Protein AF-A0A0F8X2S3-F1 (afdb_monomer)

Mean pre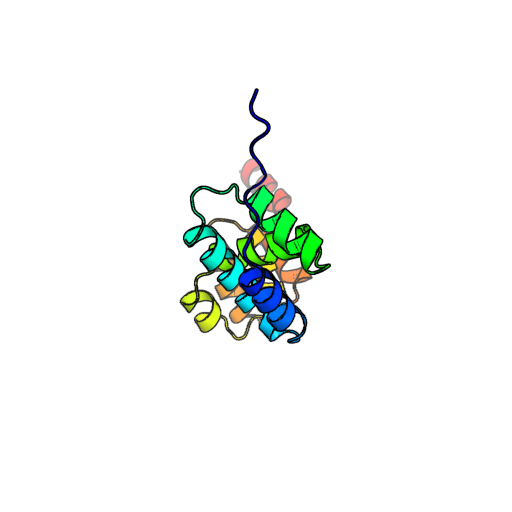dicted aligned error: 6.65 Å

Radius of gyration: 19.36 Å; Cα contacts (8 Å, |Δi|>4): 110; chains: 1; bounding box: 50×31×58 Å

Foldseek 3Di:
DPPPDPDADDVVLLVVLLVLVVDPQVSLQVLLVSLVVVCVVCVVDDSLVSLVNSCVRNVDDSVSSVLSVVLCVVAPPVNCVVLVVDGPLQLSLLCVLPPCSVVLSVVCSVDPVDDSVNSNQCSCQVNDPDGVVVVVVVVVVD

Organism: NCBI:txid412755

Secondary structure (DSSP, 8-state):
---PPP-PPPHHHHHHHHHHHHSTTTHHHHHHHHHHHHHHH-TTS-HHHHHHHHHHHH---HHHHHHHHHHHHHS-HHHHHHTTTS-HHHHHHHGGGGGGHHHHHHHHHHTSS--HHHHHHHHHTTT-SS-HHHHHHHHHT-

Structure (mmCIF, N/CA/C/O backbone):
data_AF-A0A0F8X2S3-F1
#
_entry.id   AF-A0A0F8X2S3-F1
#
loop_
_atom_site.group_PDB
_atom_site.id
_atom_site.type_symbol
_atom_site.label_atom_id
_atom_site.label_alt_id
_atom_site.label_comp_id
_atom_site.label_asym_id
_atom_site.label_entity_id
_atom_site.label_seq_id
_atom_site.pdbx_PDB_ins_code
_atom_site.Cartn_x
_atom_site.Cartn_y
_atom_site.Cartn_z
_atom_site.occupancy
_atom_site.B_iso_or_equiv
_atom_site.auth_seq_id
_atom_site.auth_comp_id
_atom_site.auth_asym_id
_atom_site.auth_atom_id
_atom_site.pdbx_PDB_model_num
ATOM 1 N N . MET A 1 1 ? 0.983 19.163 34.718 1.00 38.91 1 MET A N 1
ATOM 2 C CA . MET A 1 1 ? 0.956 18.512 33.396 1.00 38.91 1 MET A CA 1
ATOM 3 C C . MET A 1 1 ? -0.228 17.571 33.432 1.00 38.91 1 MET A C 1
ATOM 5 O O . MET A 1 1 ? -0.163 16.595 34.162 1.00 38.91 1 MET A O 1
ATOM 9 N N . ASN A 1 2 ? -1.345 17.938 32.803 1.00 41.00 2 ASN A N 1
ATOM 10 C CA . ASN A 1 2 ? -2.469 17.014 32.680 1.00 41.00 2 ASN A CA 1
ATOM 11 C C . ASN A 1 2 ? -2.030 15.947 31.680 1.00 41.00 2 ASN A C 1
ATOM 13 O O . ASN A 1 2 ? -1.910 16.245 30.493 1.00 41.00 2 ASN A O 1
ATOM 17 N N . GLU A 1 3 ? -1.725 14.749 32.170 1.00 49.19 3 GLU A N 1
ATOM 18 C CA . GLU A 1 3 ? -1.683 13.545 31.346 1.00 49.19 3 GLU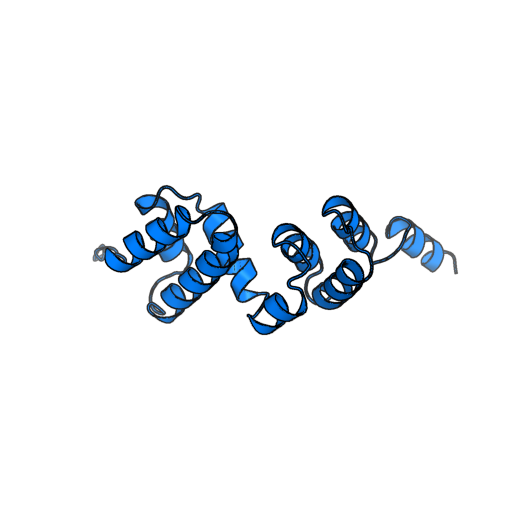 A CA 1
ATOM 19 C C . GLU A 1 3 ? -3.104 13.353 30.810 1.00 49.19 3 GLU A C 1
ATOM 21 O O . GLU A 1 3 ? -3.987 12.828 31.486 1.00 49.19 3 GLU A O 1
ATOM 26 N N . GLY A 1 4 ? -3.366 13.942 29.641 1.00 56.50 4 GLY A N 1
ATOM 27 C CA . GLY A 1 4 ? -4.652 13.841 28.973 1.00 56.50 4 GLY A CA 1
ATOM 28 C C . GLY A 1 4 ? -4.926 12.375 28.684 1.00 56.50 4 GLY A C 1
ATOM 29 O O . GLY A 1 4 ? -4.079 11.693 28.109 1.00 56.50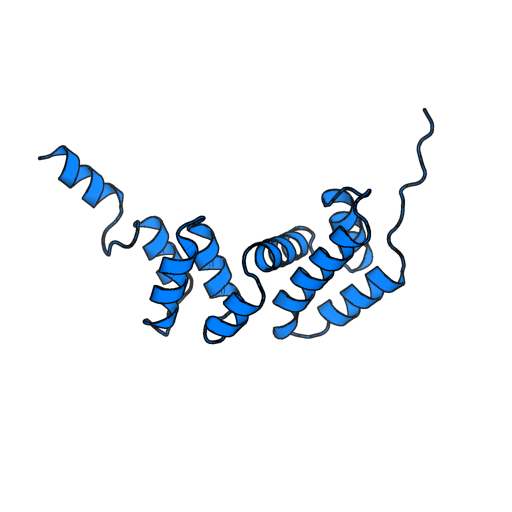 4 GLY A O 1
ATOM 30 N N . VAL A 1 5 ? -6.091 11.891 29.114 1.00 60.16 5 VAL A N 1
ATOM 31 C CA . VAL A 1 5 ? -6.561 10.546 28.779 1.00 60.16 5 VAL A CA 1
ATOM 32 C C . VAL A 1 5 ? -6.428 10.377 27.261 1.00 60.16 5 VAL A C 1
ATOM 34 O O . VAL A 1 5 ? -6.957 11.221 26.531 1.00 60.16 5 VAL A O 1
ATOM 37 N N . PRO A 1 6 ? -5.699 9.356 26.771 1.00 66.88 6 PRO A N 1
ATOM 38 C CA . PRO A 1 6 ? -5.536 9.160 25.341 1.00 66.88 6 PRO A CA 1
ATOM 39 C C . PRO A 1 6 ? -6.914 9.004 24.703 1.00 66.88 6 PRO A C 1
ATOM 41 O O . PRO A 1 6 ? -7.724 8.198 25.160 1.00 66.88 6 PRO A O 1
ATOM 44 N N . VAL A 1 7 ? -7.188 9.804 23.670 1.00 80.12 7 VAL A N 1
ATOM 4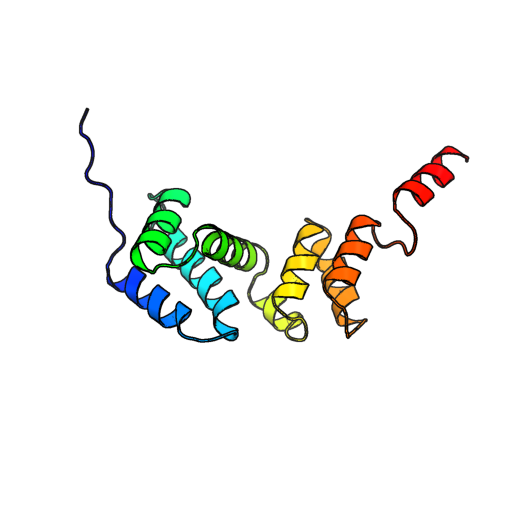5 C CA . VAL A 1 7 ? -8.438 9.709 22.916 1.00 80.12 7 VAL A CA 1
ATOM 46 C C . VAL A 1 7 ? -8.439 8.364 22.199 1.00 80.12 7 VAL A C 1
ATOM 48 O O . VAL A 1 7 ? -7.604 8.110 21.327 1.00 80.12 7 VAL A O 1
ATOM 51 N N . LEU A 1 8 ? -9.342 7.483 22.624 1.00 88.94 8 LEU A N 1
ATOM 52 C CA . LEU A 1 8 ? -9.473 6.143 22.072 1.00 88.94 8 LEU A CA 1
ATOM 53 C C . LEU A 1 8 ? -10.370 6.158 20.836 1.00 88.94 8 LEU A C 1
ATOM 55 O O . LEU A 1 8 ? -11.410 6.817 20.827 1.00 88.94 8 LEU A O 1
ATOM 59 N N . LEU A 1 9 ? -9.988 5.384 19.821 1.00 92.25 9 LEU A N 1
ATOM 60 C CA . LEU A 1 9 ? -10.860 5.087 18.691 1.00 92.25 9 LEU A CA 1
ATOM 61 C C . LEU A 1 9 ? -12.108 4.331 19.177 1.00 92.25 9 LEU A C 1
ATOM 63 O O . LEU A 1 9 ? -11.977 3.434 20.024 1.00 92.25 9 LEU A O 1
ATOM 67 N N . PRO A 1 10 ? -13.298 4.642 18.631 1.00 94.62 10 PRO A N 1
ATOM 68 C CA . PRO A 1 10 ? -14.520 3.916 18.950 1.00 94.62 10 PRO A CA 1
ATOM 69 C C . PRO A 1 10 ? -14.393 2.419 18.659 1.00 94.62 10 PRO A C 1
ATOM 71 O O . PRO A 1 10 ? -13.752 2.014 17.688 1.00 94.62 10 PRO A O 1
ATOM 74 N N . ASP A 1 11 ? -15.050 1.585 19.462 1.00 95.38 11 ASP A N 1
ATOM 75 C CA . ASP A 1 11 ? -15.038 0.127 19.281 1.00 95.38 11 ASP A CA 1
ATOM 76 C C . ASP A 1 11 ? -15.579 -0.282 17.905 1.00 95.38 11 ASP A C 1
ATOM 78 O O . ASP A 1 11 ? -15.074 -1.221 17.299 1.00 95.38 11 ASP A O 1
ATOM 82 N N . GLN A 1 12 ? -16.537 0.476 17.364 1.00 95.81 12 GLN A N 1
ATOM 83 C CA . GLN A 1 12 ? -17.092 0.257 16.027 1.00 95.81 12 GLN A CA 1
ATOM 84 C C . GLN A 1 12 ? -16.024 0.359 14.931 1.00 95.81 12 GLN A C 1
ATOM 86 O O . GLN A 1 12 ? -16.044 -0.430 13.992 1.00 95.81 12 GLN A O 1
ATOM 91 N N . VAL A 1 13 ? -15.067 1.285 15.070 1.00 96.12 13 VAL A N 1
ATOM 92 C CA . VAL A 1 13 ? -13.942 1.432 14.131 1.00 96.12 13 VAL A CA 1
ATOM 93 C C . VAL A 1 13 ? -13.035 0.203 14.198 1.00 96.12 13 VAL A C 1
ATOM 95 O O . VAL A 1 13 ? -12.570 -0.294 13.174 1.00 96.12 13 VAL A O 1
ATOM 98 N N . ILE A 1 14 ? -12.802 -0.318 15.404 1.00 96.31 14 ILE A N 1
ATOM 99 C CA . ILE A 1 14 ? -11.972 -1.508 15.601 1.00 96.31 14 ILE A CA 1
ATOM 100 C C . ILE A 1 14 ? -12.638 -2.743 15.004 1.00 96.31 14 ILE A C 1
ATOM 102 O O . ILE A 1 14 ? -11.975 -3.490 14.286 1.00 96.31 14 ILE A O 1
ATOM 106 N N . GLU A 1 15 ? -13.929 -2.953 15.265 1.00 95.31 15 GLU A N 1
ATOM 107 C CA . GLU A 1 15 ? -14.627 -4.124 14.732 1.00 95.31 15 GLU A CA 1
ATOM 108 C C . GLU A 1 15 ? -14.824 -4.060 13.222 1.00 95.31 15 GLU A C 1
ATOM 110 O O . GLU A 1 15 ? -14.680 -5.086 12.561 1.00 95.31 15 GLU A O 1
ATOM 115 N N . ALA A 1 16 ? -15.054 -2.873 12.654 1.00 94.19 16 ALA A N 1
ATOM 116 C CA . ALA A 1 16 ? -15.079 -2.703 11.204 1.00 94.19 16 ALA A CA 1
ATOM 117 C C . ALA A 1 16 ? -13.741 -3.120 10.570 1.00 94.19 16 ALA A C 1
ATOM 119 O O . ALA A 1 16 ? -13.723 -3.868 9.593 1.00 94.19 16 ALA A O 1
ATOM 120 N N . LEU A 1 17 ? -12.608 -2.717 11.161 1.00 94.44 17 LEU A N 1
ATOM 121 C CA . LEU A 1 17 ? -11.300 -3.151 10.673 1.00 94.44 17 LEU A CA 1
ATOM 122 C C . LEU A 1 17 ? -11.075 -4.659 10.850 1.00 94.44 17 LEU A C 1
ATOM 124 O O . LEU A 1 17 ? -10.501 -5.279 9.958 1.00 94.44 17 LEU A O 1
ATOM 128 N N . ARG A 1 18 ? -11.508 -5.261 11.969 1.00 92.69 18 ARG A N 1
ATOM 129 C CA . ARG A 1 18 ? -11.400 -6.720 12.169 1.00 92.69 18 ARG A CA 1
ATOM 130 C C . ARG A 1 18 ? -12.189 -7.502 11.127 1.00 92.69 18 ARG A C 1
ATOM 132 O O . ARG A 1 18 ? -11.653 -8.441 10.560 1.00 92.69 18 ARG A O 1
ATOM 139 N N . GLN A 1 19 ? -13.417 -7.084 10.834 1.00 91.00 19 GLN A N 1
ATOM 140 C CA . GLN A 1 19 ? -14.235 -7.730 9.806 1.00 91.00 19 GLN A CA 1
ATOM 141 C C . GLN A 1 19 ? -13.562 -7.674 8.439 1.00 91.00 19 GLN A C 1
ATOM 143 O O . GLN A 1 19 ? -13.511 -8.677 7.737 1.00 91.00 19 GLN A O 1
ATOM 148 N N . LEU A 1 20 ? -12.984 -6.522 8.093 1.00 90.94 20 LEU A N 1
ATOM 149 C CA . LEU A 1 20 ? -12.210 -6.406 6.868 1.00 90.94 20 LEU A CA 1
ATOM 150 C C . LEU A 1 20 ? -11.000 -7.365 6.895 1.00 90.94 20 LEU A C 1
ATOM 152 O O . LEU A 1 20 ? -10.778 -8.068 5.916 1.00 90.94 20 LEU A O 1
ATOM 156 N N . LEU A 1 21 ? -10.239 -7.424 8.000 1.00 88.31 21 LEU A N 1
ATOM 157 C CA . LEU A 1 21 ? -9.047 -8.284 8.150 1.00 88.31 21 LEU A CA 1
ATOM 158 C C . LEU A 1 21 ? -9.320 -9.769 7.902 1.00 88.31 21 LEU A C 1
ATOM 160 O O . LEU A 1 21 ? -8.426 -10.470 7.423 1.00 88.31 21 LEU A O 1
ATOM 164 N N . ASP A 1 22 ? -10.526 -10.226 8.221 1.00 85.62 22 ASP A N 1
ATOM 165 C CA . ASP A 1 22 ? -10.935 -11.617 8.047 1.00 85.62 22 ASP A CA 1
ATOM 166 C C . ASP A 1 22 ? -11.308 -11.949 6.579 1.00 85.62 22 ASP A C 1
ATOM 168 O O . ASP A 1 22 ? -11.294 -13.119 6.186 1.00 85.62 22 ASP A O 1
ATOM 172 N N . ASP A 1 23 ? -11.548 -10.939 5.730 1.00 74.12 23 ASP A N 1
ATOM 173 C CA . ASP A 1 23 ? -12.031 -11.062 4.344 1.00 74.12 23 ASP A CA 1
ATOM 174 C C . ASP A 1 23 ? -10.901 -11.144 3.279 1.00 74.12 23 ASP A C 1
ATOM 176 O O . ASP A 1 23 ? -10.800 -10.344 2.349 1.00 74.12 23 ASP A O 1
ATOM 180 N N . GLY A 1 24 ? -10.043 -12.168 3.345 1.00 66.38 24 GLY A N 1
ATOM 181 C CA . GLY A 1 24 ? -9.226 -12.631 2.200 1.00 66.38 24 GLY A CA 1
ATOM 182 C C . GLY A 1 24 ? -8.362 -11.582 1.454 1.00 66.38 24 GLY A C 1
ATOM 183 O O . GLY A 1 24 ? -7.742 -10.714 2.056 1.00 66.38 24 GLY A O 1
ATOM 184 N N . GLU A 1 25 ? -8.218 -11.705 0.122 1.00 57.72 25 GLU A N 1
ATOM 185 C CA . GLU A 1 25 ? -7.254 -10.917 -0.685 1.00 57.72 25 GLU A CA 1
ATOM 186 C C . GLU A 1 25 ? -7.807 -9.570 -1.207 1.00 57.72 25 GLU A C 1
ATOM 188 O O . GLU A 1 25 ? -7.056 -8.594 -1.302 1.00 57.72 25 GLU A O 1
ATOM 193 N N . ALA A 1 26 ? -9.123 -9.470 -1.460 1.00 62.31 26 ALA A N 1
ATOM 194 C CA . ALA A 1 26 ? -9.814 -8.215 -1.814 1.00 62.31 26 ALA A CA 1
ATOM 195 C C . ALA A 1 26 ? -9.752 -7.161 -0.685 1.00 62.31 26 ALA A C 1
ATOM 197 O O . ALA A 1 26 ? -9.904 -5.960 -0.919 1.00 62.31 26 ALA A O 1
ATOM 198 N N . TYR A 1 27 ? -9.441 -7.613 0.530 1.00 80.88 27 TYR A N 1
ATOM 199 C CA . TYR A 1 27 ? -9.252 -6.811 1.727 1.00 80.88 27 TYR A CA 1
ATOM 200 C C . TYR A 1 27 ? -8.226 -5.686 1.571 1.00 80.88 27 TYR A C 1
ATOM 202 O O . TYR A 1 27 ? -8.448 -4.601 2.088 1.00 80.88 27 TYR A O 1
ATOM 210 N N . GLN A 1 28 ? -7.122 -5.887 0.845 1.00 91.25 28 GLN A N 1
ATOM 211 C CA . GLN A 1 28 ? -5.943 -5.009 0.951 1.00 91.25 28 GLN A CA 1
ATOM 212 C C . GLN A 1 28 ? -6.222 -3.541 0.585 1.00 91.25 28 GLN A C 1
ATOM 214 O O . GLN A 1 28 ? -5.689 -2.627 1.225 1.00 91.25 28 GLN A O 1
ATOM 219 N N . TRP A 1 29 ? -7.054 -3.312 -0.435 1.00 92.31 29 TRP A N 1
ATOM 220 C CA . TRP A 1 29 ? -7.489 -1.971 -0.829 1.00 92.31 29 TRP A CA 1
ATOM 221 C C . TRP A 1 29 ? -8.557 -1.419 0.109 1.00 92.31 29 TRP A C 1
ATOM 223 O O . TRP A 1 29 ? -8.467 -0.256 0.503 1.00 92.31 29 TRP A O 1
ATOM 233 N N . ALA A 1 30 ? -9.525 -2.250 0.503 1.00 92.44 30 ALA A N 1
ATOM 234 C CA . ALA A 1 30 ? -10.576 -1.868 1.439 1.00 92.44 30 ALA A CA 1
ATOM 235 C C . ALA A 1 30 ? -9.996 -1.448 2.799 1.00 92.44 30 ALA A C 1
ATOM 237 O O . ALA A 1 30 ? -10.389 -0.413 3.326 1.00 92.44 30 ALA A O 1
ATOM 238 N N . THR A 1 31 ? -8.980 -2.158 3.309 1.00 94.25 31 THR A N 1
ATOM 239 C CA . THR A 1 31 ? -8.225 -1.760 4.505 1.00 94.25 31 THR A CA 1
ATOM 240 C C . THR A 1 31 ? -7.655 -0.362 4.359 1.00 94.25 31 THR A C 1
ATOM 242 O O . THR A 1 31 ? -7.771 0.462 5.259 1.00 94.25 31 THR A O 1
ATOM 245 N N . GLY A 1 32 ? -6.962 -0.118 3.244 1.00 94.56 32 GLY A N 1
ATOM 246 C CA . GLY A 1 32 ? -6.238 1.124 3.039 1.00 94.56 32 GLY A CA 1
ATOM 247 C C . GLY A 1 32 ? -7.194 2.305 2.975 1.00 94.56 32 GLY A C 1
ATOM 248 O O . GLY A 1 32 ? -6.943 3.310 3.633 1.00 94.56 32 GLY A O 1
ATOM 249 N N . ARG A 1 33 ? -8.306 2.140 2.247 1.00 94.75 33 ARG A N 1
ATOM 250 C CA . ARG A 1 33 ? -9.377 3.138 2.134 1.00 94.75 33 ARG A CA 1
ATOM 251 C C . ARG A 1 33 ? -10.060 3.383 3.475 1.00 94.75 33 ARG A C 1
ATOM 253 O O . ARG A 1 33 ? -10.133 4.527 3.892 1.00 94.75 33 ARG A O 1
ATOM 260 N N . PHE A 1 34 ? -10.411 2.325 4.205 1.00 95.88 34 PHE A N 1
ATOM 261 C CA . PHE A 1 34 ? -10.971 2.448 5.550 1.00 95.88 34 PHE A CA 1
ATOM 262 C C . PHE A 1 34 ? -10.048 3.235 6.492 1.00 95.88 34 PHE A C 1
ATOM 264 O O . PHE A 1 34 ? -10.502 4.096 7.237 1.00 95.88 34 PHE A O 1
ATOM 271 N N . ILE A 1 35 ? -8.734 2.986 6.449 1.00 95.75 35 ILE A N 1
ATOM 272 C CA . ILE A 1 35 ? -7.783 3.757 7.262 1.00 95.75 35 ILE A CA 1
ATOM 273 C C . ILE A 1 35 ? -7.747 5.228 6.824 1.00 95.75 35 ILE A C 1
ATOM 275 O O . ILE A 1 35 ? -7.632 6.092 7.689 1.00 95.75 35 ILE A O 1
ATOM 279 N N . CYS A 1 36 ? -7.833 5.528 5.522 1.00 95.69 36 CYS A N 1
ATOM 280 C CA . CYS A 1 36 ? -7.972 6.909 5.050 1.00 95.69 36 CYS A CA 1
ATOM 281 C C . CYS A 1 36 ? -9.236 7.567 5.622 1.00 95.69 36 CYS A C 1
ATOM 283 O O . CYS A 1 36 ? -9.123 8.637 6.210 1.00 95.69 36 CYS A O 1
ATOM 285 N N . ASP A 1 37 ? -10.385 6.892 5.555 1.00 96.38 37 ASP A N 1
ATOM 286 C CA . ASP A 1 37 ? -11.660 7.412 6.067 1.00 96.38 37 ASP A CA 1
ATOM 287 C C . ASP A 1 37 ? -11.588 7.706 7.576 1.00 96.38 37 ASP A C 1
ATOM 289 O O . ASP A 1 37 ? -12.005 8.770 8.030 1.00 96.38 37 ASP A O 1
ATOM 293 N N . VAL A 1 38 ? -10.975 6.811 8.361 1.00 95.81 38 VAL A N 1
ATOM 294 C CA . VAL A 1 38 ? -10.749 7.029 9.802 1.00 95.81 38 VAL A CA 1
ATOM 295 C C . VAL A 1 38 ? -9.812 8.217 10.047 1.00 95.81 38 VAL A C 1
ATOM 297 O O . VAL A 1 38 ? -10.012 8.982 10.985 1.00 95.81 38 VAL A O 1
ATOM 300 N N . LEU A 1 39 ? -8.770 8.404 9.239 1.00 94.25 39 LEU A N 1
ATOM 301 C CA . LEU A 1 39 ? -7.880 9.560 9.401 1.00 94.25 39 LEU A CA 1
ATOM 302 C C . LEU A 1 39 ? -8.597 10.879 9.093 1.00 94.25 39 LEU A C 1
ATOM 304 O O . LEU A 1 39 ? -8.352 11.871 9.781 1.00 94.25 39 LEU A O 1
ATOM 308 N N . ASP A 1 40 ? -9.493 10.873 8.110 1.00 94.69 40 ASP A N 1
ATOM 309 C CA . ASP A 1 40 ? -10.286 12.040 7.725 1.00 94.69 40 ASP A CA 1
ATOM 310 C C . ASP A 1 40 ? -11.394 12.352 8.749 1.00 94.69 40 ASP A C 1
ATOM 312 O O . ASP A 1 40 ? -11.667 13.523 9.020 1.00 94.69 40 ASP A O 1
ATOM 316 N N . GLU A 1 41 ? -11.996 11.332 9.373 1.00 94.94 41 GLU A N 1
ATOM 317 C CA . GLU A 1 41 ? -13.001 11.487 10.438 1.00 94.94 41 GLU A CA 1
ATOM 318 C C . GLU A 1 41 ? -12.384 11.976 11.763 1.00 94.94 41 GLU A C 1
ATOM 320 O O . GLU A 1 41 ? -13.026 12.696 12.534 1.00 94.94 41 GLU A O 1
ATOM 325 N N . PHE A 1 42 ? -11.112 11.649 12.013 1.00 92.94 42 PHE A N 1
ATOM 326 C CA . PHE A 1 42 ? -10.388 12.010 13.233 1.00 92.94 42 PHE A CA 1
ATOM 327 C C . PHE A 1 42 ? -9.168 12.916 12.952 1.00 92.94 42 PHE A C 1
ATOM 329 O O . PHE A 1 42 ? -8.053 12.590 13.371 1.00 92.94 42 PHE A O 1
ATOM 336 N N . PRO A 1 43 ? -9.345 14.111 12.346 1.00 90.19 43 PRO A N 1
ATOM 337 C CA . PRO A 1 43 ? -8.236 14.949 11.869 1.00 90.19 43 PRO A CA 1
ATOM 338 C C . PRO A 1 43 ? -7.371 15.540 12.995 1.00 90.19 43 PRO A C 1
ATOM 340 O O . PRO A 1 43 ? -6.283 16.056 12.750 1.00 90.19 43 PRO A O 1
ATOM 343 N N . ASN A 1 44 ? -7.858 15.485 14.238 1.00 89.38 44 ASN A N 1
ATOM 344 C CA . ASN A 1 44 ? -7.154 15.973 15.425 1.00 89.38 44 ASN A CA 1
ATOM 345 C C . ASN A 1 44 ? -6.260 14.908 16.082 1.00 89.38 44 ASN A C 1
ATOM 347 O O . ASN A 1 44 ? -5.562 15.221 17.048 1.00 89.38 44 ASN A O 1
ATOM 351 N N . LEU A 1 45 ? -6.304 13.657 15.615 1.00 88.38 45 LEU A N 1
ATOM 352 C CA . LEU A 1 45 ? -5.458 12.577 16.118 1.00 88.38 45 LEU A CA 1
ATOM 353 C C . LEU A 1 45 ? -4.261 12.366 15.194 1.00 88.38 45 LEU A C 1
ATOM 355 O O . LEU A 1 45 ? -4.371 12.465 13.973 1.00 88.38 45 LEU A O 1
ATOM 359 N N . ASP A 1 46 ? -3.107 12.033 15.775 1.00 90.25 46 ASP A N 1
ATOM 360 C CA . ASP A 1 46 ? -1.946 11.682 14.966 1.00 90.25 46 ASP A CA 1
ATOM 361 C C . ASP A 1 46 ? -2.176 10.343 14.252 1.00 90.25 46 ASP A C 1
ATOM 363 O O . ASP A 1 46 ? -2.640 9.356 14.833 1.00 90.25 46 ASP A O 1
ATOM 367 N N . ARG A 1 47 ? -1.761 10.279 12.986 1.00 92.06 47 ARG A N 1
ATOM 368 C CA . ARG A 1 47 ? -1.807 9.062 12.173 1.00 92.06 47 ARG A CA 1
ATOM 369 C C . ARG A 1 47 ? -1.080 7.909 12.859 1.00 92.06 47 ARG A C 1
ATOM 371 O O . ARG A 1 47 ? -1.528 6.767 12.775 1.00 92.06 47 ARG A O 1
ATOM 378 N N . SER A 1 48 ? 0.067 8.184 13.486 1.00 92.31 48 SER A N 1
ATOM 379 C CA . SER A 1 48 ? 0.836 7.149 14.186 1.00 92.31 48 SER A CA 1
ATOM 380 C C . SER A 1 48 ? 0.028 6.537 15.329 1.00 92.31 48 SER A C 1
ATOM 382 O O . SER A 1 48 ? 0.022 5.314 15.486 1.00 92.31 48 SER A O 1
ATOM 384 N N . ASP A 1 49 ? -0.698 7.371 16.075 1.00 93.75 49 ASP A N 1
ATOM 385 C CA . ASP A 1 49 ? -1.534 6.940 17.191 1.00 93.75 49 ASP A CA 1
ATOM 386 C C . ASP A 1 49 ? -2.766 6.171 16.715 1.00 93.75 49 ASP A C 1
ATOM 388 O O . ASP A 1 49 ? -3.047 5.104 17.260 1.00 93.75 49 ASP A O 1
ATOM 392 N N . ILE A 1 50 ? -3.444 6.632 15.659 1.00 94.12 50 ILE A N 1
ATOM 393 C CA . ILE A 1 50 ? -4.560 5.896 15.041 1.00 94.12 50 ILE A CA 1
ATOM 394 C C . ILE A 1 50 ? -4.096 4.504 14.611 1.00 94.12 50 ILE A C 1
ATOM 396 O O . ILE A 1 50 ? -4.659 3.500 15.041 1.00 94.12 50 ILE A O 1
ATOM 400 N N . VAL A 1 51 ? -3.020 4.414 13.824 1.00 95.69 51 VAL A N 1
ATOM 401 C CA . VAL A 1 51 ? -2.518 3.118 13.341 1.00 95.69 51 VAL A CA 1
ATOM 402 C C . VAL A 1 51 ? -2.070 2.220 14.493 1.00 95.69 51 VAL A C 1
ATOM 404 O O . VAL A 1 51 ? -2.277 1.007 14.443 1.00 95.69 51 VAL A O 1
ATOM 407 N N . LYS A 1 52 ? -1.463 2.794 15.536 1.00 95.12 52 LYS A N 1
ATOM 408 C CA . LYS A 1 52 ? -1.097 2.058 16.746 1.00 95.12 52 LYS A CA 1
ATOM 409 C C . LYS A 1 52 ? -2.331 1.468 17.426 1.00 95.12 52 LYS A C 1
ATOM 411 O O . LYS A 1 52 ? -2.330 0.275 17.706 1.00 95.12 52 LYS A O 1
ATOM 416 N N . GLN A 1 53 ? -3.372 2.268 17.652 1.00 95.56 53 GLN A N 1
ATOM 417 C CA . GLN A 1 53 ? -4.609 1.807 18.283 1.00 95.56 53 GLN A CA 1
ATOM 418 C C . GLN A 1 53 ? -5.312 0.727 17.455 1.00 95.56 53 GLN A C 1
ATOM 420 O O . GLN A 1 53 ? -5.749 -0.277 18.015 1.00 95.56 53 GLN A O 1
ATOM 425 N N . LEU A 1 54 ? -5.374 0.898 16.132 1.00 95.69 54 LEU A N 1
ATOM 426 C CA . LEU A 1 54 ? -5.916 -0.105 15.216 1.00 95.69 54 LEU A CA 1
ATOM 427 C C . LEU A 1 54 ? -5.142 -1.426 15.321 1.00 95.69 54 LEU A C 1
ATOM 429 O O . LEU A 1 54 ? -5.742 -2.473 15.546 1.00 95.69 54 LEU A O 1
ATOM 433 N N . ALA A 1 55 ? -3.813 -1.390 15.214 1.00 95.31 55 ALA A N 1
ATOM 434 C CA . ALA A 1 55 ? -2.970 -2.584 15.284 1.00 95.31 55 ALA A CA 1
ATOM 435 C C . ALA A 1 55 ? -3.078 -3.304 16.635 1.00 95.31 55 ALA A C 1
ATOM 437 O O . ALA A 1 55 ? -3.354 -4.501 16.680 1.00 95.31 55 ALA A O 1
ATOM 438 N N . ASP A 1 56 ? -2.924 -2.563 17.736 1.00 95.38 56 ASP A N 1
ATOM 439 C CA . ASP A 1 56 ? -2.902 -3.126 19.089 1.00 95.38 56 ASP A CA 1
ATOM 440 C C . ASP A 1 56 ? -4.242 -3.798 19.443 1.00 95.38 56 ASP A C 1
ATOM 442 O O . ASP A 1 56 ? -4.272 -4.754 20.217 1.00 95.38 56 ASP A O 1
ATOM 446 N N . ARG A 1 57 ? -5.353 -3.325 18.861 1.00 95.19 57 ARG A N 1
ATOM 447 C CA . ARG A 1 57 ? -6.701 -3.832 19.151 1.00 95.19 57 ARG A CA 1
ATOM 448 C C . ARG A 1 57 ? -7.212 -4.847 18.132 1.00 95.19 57 ARG A C 1
ATOM 450 O O . ARG A 1 57 ? -8.090 -5.630 18.478 1.00 95.19 57 ARG A O 1
ATOM 457 N N . THR A 1 58 ? -6.691 -4.880 16.910 1.00 93.38 58 THR A N 1
ATOM 458 C CA . THR A 1 58 ? -7.076 -5.884 15.898 1.00 93.38 58 THR A CA 1
ATOM 459 C C . THR A 1 58 ? -6.127 -7.077 15.827 1.00 93.38 58 THR A C 1
ATOM 461 O O . THR A 1 58 ? -6.513 -8.118 15.312 1.00 93.38 58 THR A O 1
ATOM 464 N N . GLY A 1 59 ? -4.906 -6.947 16.354 1.00 90.69 59 GLY A N 1
ATOM 465 C CA . GLY A 1 59 ? -3.856 -7.959 16.221 1.00 90.69 59 GLY A CA 1
ATOM 466 C C . GLY A 1 59 ? -3.097 -7.889 14.891 1.00 90.69 59 GLY A C 1
ATOM 467 O O . GLY A 1 59 ? -2.214 -8.709 14.655 1.00 90.69 59 GLY A O 1
ATOM 468 N N . ALA A 1 60 ? -3.406 -6.916 14.028 1.00 92.12 60 ALA A N 1
ATOM 469 C CA . ALA A 1 60 ? -2.698 -6.706 12.773 1.00 92.12 60 ALA A CA 1
ATOM 470 C C . ALA A 1 60 ? -1.347 -6.003 12.973 1.00 92.12 60 ALA A C 1
ATOM 472 O O . ALA A 1 60 ? -1.182 -5.137 13.834 1.00 92.12 60 ALA A O 1
ATOM 473 N N . ASP A 1 61 ? -0.388 -6.295 12.095 1.00 94.31 61 ASP A N 1
ATOM 474 C CA . ASP A 1 61 ? 0.906 -5.619 12.113 1.00 94.31 61 ASP A CA 1
ATOM 475 C C . ASP A 1 61 ? 0.788 -4.136 11.731 1.00 94.31 61 ASP A C 1
ATOM 477 O O . ASP A 1 61 ? 0.283 -3.768 10.664 1.00 94.31 61 ASP A O 1
ATOM 481 N N . ARG A 1 62 ? 1.385 -3.259 12.550 1.00 95.81 62 ARG A N 1
ATOM 482 C CA . ARG A 1 62 ? 1.461 -1.811 12.269 1.00 95.81 62 ARG A CA 1
ATOM 483 C C . ARG A 1 62 ? 2.113 -1.501 10.921 1.00 95.81 62 ARG A C 1
ATOM 485 O O . ARG A 1 62 ? 1.825 -0.466 10.324 1.00 95.81 62 ARG A O 1
ATOM 492 N N . SER A 1 63 ? 3.083 -2.303 10.480 1.00 94.94 63 SER A N 1
ATOM 493 C CA . SER A 1 63 ? 3.724 -2.151 9.163 1.00 94.94 63 SER A CA 1
ATOM 494 C C . SER A 1 63 ? 2.745 -2.448 8.032 1.00 94.94 63 SER A C 1
ATOM 496 O O . SER A 1 63 ? 2.692 -1.676 7.079 1.00 94.94 63 SER A O 1
ATOM 498 N N . THR A 1 64 ? 1.938 -3.498 8.173 1.00 92.94 64 THR A N 1
ATOM 499 C CA . THR A 1 64 ? 0.902 -3.877 7.210 1.00 92.94 64 THR A CA 1
ATOM 500 C C . THR A 1 64 ? -0.151 -2.785 7.083 1.00 92.94 64 THR A C 1
ATOM 502 O O . THR A 1 64 ? -0.396 -2.321 5.975 1.00 92.94 64 THR A O 1
ATOM 505 N N . LEU A 1 65 ? -0.709 -2.292 8.195 1.00 95.38 65 LEU A N 1
ATOM 506 C CA . LEU A 1 65 ? -1.710 -1.216 8.151 1.00 95.38 65 LEU A CA 1
ATOM 507 C C . LEU A 1 65 ? -1.152 0.068 7.511 1.00 95.38 65 LEU A C 1
ATOM 509 O O . LEU A 1 65 ? -1.815 0.687 6.680 1.00 95.38 65 LEU A O 1
ATOM 513 N N . ARG A 1 66 ? 0.101 0.435 7.827 1.00 95.81 66 ARG A N 1
ATOM 514 C CA . ARG A 1 66 ? 0.786 1.565 7.170 1.00 95.81 66 ARG A CA 1
ATOM 515 C C . ARG A 1 66 ? 0.949 1.350 5.673 1.00 95.81 66 ARG A C 1
ATOM 517 O O . ARG A 1 66 ? 0.750 2.294 4.917 1.00 95.81 66 ARG A O 1
ATOM 524 N N . ASP A 1 67 ? 1.339 0.150 5.254 1.00 94.88 67 ASP A N 1
ATOM 525 C CA . ASP A 1 67 ? 1.491 -0.198 3.842 1.00 94.88 67 ASP A CA 1
ATOM 526 C C . ASP A 1 67 ? 0.158 -0.049 3.099 1.00 94.88 67 ASP A C 1
ATOM 528 O O . ASP A 1 67 ? 0.107 0.653 2.090 1.00 94.88 67 ASP A O 1
ATOM 532 N N . ARG A 1 68 ? -0.934 -0.594 3.659 1.00 94.50 68 ARG A N 1
ATOM 533 C CA . ARG A 1 68 ? -2.275 -0.511 3.058 1.00 94.50 68 ARG A CA 1
ATOM 534 C C . ARG A 1 68 ? -2.759 0.925 2.925 1.00 94.50 68 ARG A C 1
ATOM 536 O O . ARG A 1 68 ? -3.142 1.328 1.830 1.00 94.50 68 ARG A O 1
ATOM 543 N N . HIS A 1 69 ? -2.655 1.710 3.995 1.00 95.56 69 HIS A N 1
ATOM 544 C CA . HIS A 1 69 ? -2.959 3.141 3.965 1.00 95.56 69 HIS A CA 1
ATOM 545 C C . HIS A 1 69 ? -2.114 3.885 2.918 1.00 95.56 69 HIS A C 1
ATOM 547 O O . HIS A 1 69 ? -2.645 4.623 2.095 1.00 95.56 69 HIS A O 1
ATOM 553 N N . ASN A 1 70 ? -0.793 3.677 2.905 1.00 95.62 70 ASN A N 1
ATOM 554 C CA . ASN A 1 70 ? 0.094 4.382 1.977 1.00 95.62 70 ASN A CA 1
ATOM 555 C C . ASN A 1 70 ? -0.185 4.030 0.514 1.00 95.62 70 ASN A C 1
ATOM 557 O O . ASN A 1 70 ? 0.032 4.866 -0.359 1.00 95.62 70 ASN A O 1
ATOM 561 N N . MET A 1 71 ? -0.613 2.799 0.245 1.00 96.06 71 MET A N 1
ATOM 562 C CA . MET A 1 71 ? -1.014 2.360 -1.085 1.00 96.06 71 MET A CA 1
ATOM 563 C C . MET A 1 71 ? -2.341 2.989 -1.502 1.00 96.06 71 MET A C 1
ATOM 565 O O . MET A 1 71 ? -2.393 3.573 -2.577 1.00 96.06 71 MET A O 1
ATOM 569 N N . ALA A 1 72 ? -3.368 2.955 -0.647 1.00 94.94 72 ALA A N 1
ATOM 570 C CA . ALA A 1 72 ? -4.665 3.577 -0.937 1.00 94.94 72 ALA A CA 1
ATOM 571 C C . ALA A 1 72 ? -4.578 5.102 -1.094 1.00 94.94 72 ALA A C 1
ATOM 573 O O . ALA A 1 72 ? -5.263 5.676 -1.929 1.00 94.94 72 ALA A O 1
ATOM 574 N N . LYS A 1 73 ? -3.694 5.761 -0.337 1.00 95.06 73 LYS A N 1
ATOM 575 C CA . LYS A 1 73 ? -3.434 7.196 -0.493 1.00 95.06 73 LYS A CA 1
ATOM 576 C C . LYS A 1 73 ? -2.707 7.532 -1.798 1.00 95.06 73 LYS A C 1
ATOM 578 O O . LYS A 1 73 ? -2.880 8.623 -2.327 1.00 95.06 73 LYS A O 1
ATOM 583 N N . PHE A 1 74 ? -1.833 6.642 -2.266 1.00 96.38 74 PHE A N 1
ATOM 584 C CA . PHE A 1 74 ? -1.029 6.877 -3.465 1.00 96.38 74 PHE A CA 1
ATOM 585 C C . PHE A 1 74 ? -1.800 6.560 -4.748 1.00 96.38 74 PHE A C 1
ATOM 587 O O . PHE A 1 74 ? -1.677 7.293 -5.722 1.00 96.38 74 PHE A O 1
ATOM 594 N N . TYR A 1 75 ? -2.591 5.485 -4.739 1.00 95.19 75 TYR A N 1
ATOM 595 C CA . TYR A 1 75 ? -3.395 5.058 -5.877 1.00 95.19 75 TYR A CA 1
ATOM 596 C C . TYR A 1 75 ? -4.883 5.299 -5.609 1.00 95.19 75 TYR A C 1
ATOM 598 O O . TYR A 1 75 ? -5.486 4.541 -4.840 1.00 95.19 75 TYR A O 1
ATOM 606 N N . PRO A 1 76 ? -5.479 6.335 -6.227 1.00 91.12 76 PRO A N 1
ATOM 607 C CA . PRO A 1 76 ? -6.908 6.583 -6.117 1.00 91.12 76 PRO A CA 1
ATOM 608 C C . PRO A 1 76 ? -7.733 5.470 -6.797 1.00 91.12 76 PRO A C 1
ATOM 610 O O . PRO A 1 76 ? -7.185 4.648 -7.539 1.00 91.12 76 PRO A O 1
ATOM 613 N N . PRO A 1 77 ? -9.046 5.375 -6.503 1.00 92.25 77 PRO A N 1
ATOM 614 C CA . PRO A 1 77 ? -9.876 4.264 -6.960 1.00 92.25 77 PRO A CA 1
ATOM 615 C C . PRO A 1 77 ? -9.927 4.052 -8.471 1.00 92.25 77 PRO A C 1
ATOM 617 O O . PRO A 1 77 ? -9.939 2.903 -8.898 1.00 92.25 77 PRO A O 1
ATOM 620 N N . ASP A 1 78 ? -9.919 5.135 -9.239 1.00 94.75 78 ASP A N 1
ATOM 621 C CA . ASP A 1 78 ? -9.881 5.145 -10.701 1.00 94.75 78 ASP A CA 1
ATOM 622 C C . ASP A 1 78 ? -8.609 4.488 -11.246 1.00 94.75 78 ASP A C 1
ATOM 624 O O . ASP A 1 78 ? -8.694 3.659 -12.141 1.00 94.75 78 ASP A O 1
ATOM 628 N N . VAL A 1 79 ? -7.446 4.759 -10.648 1.00 94.38 79 VAL A N 1
ATOM 629 C CA . VAL A 1 79 ? -6.190 4.097 -11.037 1.00 94.38 79 VAL A CA 1
ATOM 630 C C . VAL A 1 79 ? -6.218 2.609 -10.682 1.00 94.38 79 VAL A C 1
ATOM 632 O O . VAL A 1 79 ? -5.712 1.777 -11.428 1.00 94.38 79 VAL A O 1
ATOM 635 N N . VAL A 1 80 ? -6.806 2.238 -9.543 1.00 93.62 80 VAL A N 1
ATOM 636 C CA . VAL A 1 80 ? -6.936 0.817 -9.173 1.00 93.62 80 VAL A CA 1
ATOM 637 C C . VAL A 1 80 ? -7.873 0.074 -10.132 1.00 93.62 80 VAL A C 1
ATOM 639 O O . VAL A 1 80 ? -7.619 -1.090 -10.423 1.00 93.62 80 VAL A O 1
ATOM 642 N N . GLU A 1 81 ? -8.928 0.731 -10.616 1.00 94.31 81 GLU A N 1
ATOM 643 C CA . GLU A 1 81 ? -9.865 0.183 -11.605 1.00 94.31 81 GLU A CA 1
ATOM 644 C C . GLU A 1 81 ? -9.244 0.103 -13.007 1.00 94.31 81 GLU A C 1
ATOM 646 O O . GLU A 1 81 ? -9.358 -0.924 -13.666 1.00 94.31 81 GLU A O 1
ATOM 651 N N . GLU A 1 82 ? -8.532 1.145 -13.442 1.00 96.94 82 GLU A N 1
ATOM 652 C CA . GLU A 1 82 ? -7.830 1.181 -14.732 1.00 96.94 82 GLU A CA 1
ATOM 653 C C . GLU A 1 82 ? -6.800 0.047 -14.863 1.00 96.94 82 GLU A C 1
ATOM 655 O O . GLU A 1 82 ? -6.635 -0.531 -15.937 1.00 96.94 82 GLU A O 1
ATOM 660 N N . TYR A 1 83 ? -6.130 -0.287 -13.757 1.00 95.81 83 TYR A N 1
ATOM 661 C CA . TYR A 1 83 ? -5.082 -1.303 -13.693 1.00 95.81 83 TYR A CA 1
ATOM 662 C C . TYR A 1 83 ? -5.512 -2.562 -12.921 1.00 95.81 83 TYR A C 1
ATOM 664 O O . TYR A 1 83 ? -4.668 -3.217 -12.302 1.00 95.81 83 TYR A O 1
ATOM 672 N N . ASP A 1 84 ? -6.799 -2.921 -12.950 1.00 94.12 84 ASP A N 1
ATOM 673 C CA . ASP A 1 84 ? -7.357 -4.064 -12.205 1.00 94.12 84 ASP A CA 1
ATOM 674 C C . ASP A 1 84 ? -6.729 -5.423 -12.578 1.00 94.12 84 ASP A C 1
ATOM 676 O O . ASP A 1 84 ? -6.704 -6.352 -11.765 1.00 94.12 84 ASP A O 1
ATOM 680 N N . MET A 1 85 ? -6.141 -5.527 -13.774 1.00 95.69 85 MET A N 1
ATOM 681 C CA . MET A 1 85 ? -5.392 -6.702 -14.218 1.00 95.69 85 MET A CA 1
ATOM 682 C C . MET A 1 85 ? -4.053 -6.886 -13.490 1.00 95.69 85 MET A C 1
ATOM 684 O O . MET A 1 85 ? -3.446 -7.958 -13.574 1.00 95.69 85 MET A O 1
ATOM 688 N N . LEU A 1 86 ? -3.563 -5.858 -12.793 1.00 95.50 86 LEU 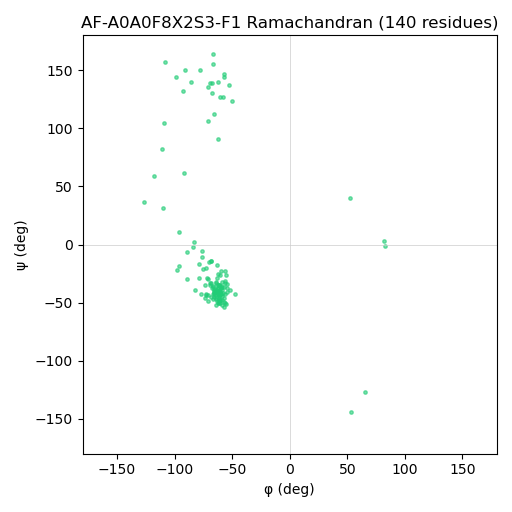A N 1
ATOM 689 C CA . LEU A 1 86 ? -2.373 -5.931 -11.957 1.00 95.50 86 LEU A CA 1
ATOM 690 C C . LEU A 1 86 ? -2.768 -6.261 -10.514 1.00 95.50 86 LEU A C 1
ATOM 692 O O . LEU A 1 86 ? -3.617 -5.630 -9.893 1.00 95.50 86 LEU A O 1
ATOM 696 N N . SER A 1 87 ? -2.079 -7.234 -9.923 1.00 94.31 87 SER A N 1
ATOM 697 C CA . SER A 1 87 ? -2.242 -7.548 -8.503 1.00 94.31 87 SER A CA 1
ATOM 698 C C . SER A 1 87 ? -1.741 -6.403 -7.622 1.00 94.31 87 SER A C 1
ATOM 700 O O . SER A 1 87 ? -0.801 -5.686 -7.974 1.00 94.31 87 SER A O 1
ATOM 702 N N . TYR A 1 88 ? -2.266 -6.305 -6.398 1.00 93.88 88 TYR A N 1
ATOM 703 C CA . TYR A 1 88 ? -1.807 -5.324 -5.408 1.00 93.88 88 TYR A CA 1
ATOM 704 C C . TYR A 1 88 ? -0.277 -5.283 -5.272 1.00 93.88 88 TYR A C 1
ATOM 706 O O . TYR A 1 88 ? 0.330 -4.215 -5.197 1.00 93.88 88 TYR A O 1
ATOM 714 N N . SER A 1 89 ? 0.366 -6.454 -5.255 1.00 94.56 89 SER A N 1
ATOM 715 C CA . SER A 1 89 ? 1.821 -6.575 -5.127 1.00 94.56 89 SER A CA 1
ATOM 716 C C . SER A 1 89 ? 2.575 -5.957 -6.309 1.00 94.56 89 SER A C 1
ATOM 718 O O . SER A 1 89 ? 3.666 -5.420 -6.113 1.00 94.56 89 SER A O 1
ATOM 720 N N . GLN A 1 90 ? 2.004 -6.010 -7.515 1.00 96.62 90 GLN A N 1
ATOM 721 C CA . GLN A 1 90 ? 2.560 -5.373 -8.711 1.00 96.62 90 GLN A CA 1
ATOM 722 C C . GLN A 1 90 ? 2.380 -3.854 -8.656 1.00 96.62 90 GLN A C 1
ATOM 724 O O . GLN A 1 90 ? 3.374 -3.149 -8.816 1.00 96.62 90 GLN A O 1
ATOM 729 N N . LEU A 1 91 ? 1.190 -3.341 -8.305 1.00 96.31 91 LEU A N 1
ATOM 730 C CA . LEU A 1 91 ? 1.002 -1.894 -8.098 1.00 96.31 91 LEU A CA 1
ATOM 731 C C . LEU A 1 91 ? 1.948 -1.367 -7.010 1.00 96.31 91 LEU A C 1
ATOM 733 O O . LEU A 1 91 ? 2.594 -0.333 -7.165 1.00 96.31 91 LEU A O 1
ATOM 737 N N . ARG A 1 92 ? 2.107 -2.120 -5.918 1.00 96.06 92 ARG A N 1
ATOM 738 C CA . ARG A 1 92 ? 3.038 -1.783 -4.837 1.00 96.06 92 ARG A CA 1
ATOM 739 C C . ARG A 1 92 ? 4.488 -1.731 -5.304 1.00 96.06 92 ARG A C 1
ATOM 741 O O . ARG A 1 92 ? 5.259 -0.925 -4.789 1.00 96.06 92 ARG A O 1
ATOM 748 N N . ALA A 1 93 ? 4.873 -2.592 -6.243 1.00 96.81 93 ALA A N 1
ATOM 749 C CA . ALA A 1 93 ? 6.189 -2.529 -6.860 1.00 96.81 93 ALA A CA 1
ATOM 750 C C . ALA A 1 93 ? 6.325 -1.271 -7.729 1.00 96.81 93 ALA A C 1
ATOM 752 O O . ALA A 1 93 ? 7.305 -0.557 -7.571 1.00 96.81 93 ALA A O 1
ATOM 753 N N . CYS A 1 94 ? 5.331 -0.942 -8.558 1.00 97.38 94 CYS A N 1
ATOM 754 C CA . CYS A 1 94 ? 5.348 0.273 -9.381 1.00 97.38 94 CYS A CA 1
ATOM 755 C C . CYS A 1 94 ? 5.452 1.555 -8.540 1.00 97.38 94 CYS A C 1
ATOM 757 O O . CYS A 1 94 ? 6.176 2.477 -8.913 1.00 97.38 94 CYS A O 1
ATOM 759 N N . LYS A 1 95 ? 4.828 1.591 -7.355 1.00 96.88 95 LYS A N 1
ATOM 760 C CA . LYS A 1 95 ? 4.908 2.730 -6.427 1.00 96.88 95 LYS A CA 1
ATOM 761 C C . LYS A 1 95 ? 6.343 3.112 -6.040 1.00 96.88 95 LYS A C 1
ATOM 763 O O . LYS A 1 95 ? 6.582 4.269 -5.692 1.00 96.88 95 LYS A O 1
ATOM 768 N N . SER A 1 96 ? 7.311 2.188 -6.068 1.00 94.31 96 SER A N 1
ATOM 769 C CA . SER A 1 96 ? 8.700 2.526 -5.719 1.00 94.31 96 SER A CA 1
ATOM 770 C C . SER A 1 96 ? 9.377 3.454 -6.729 1.00 94.31 96 SER A C 1
ATOM 772 O O . SER A 1 96 ? 10.405 4.033 -6.395 1.00 94.31 96 SER A O 1
ATOM 774 N N . ALA A 1 97 ? 8.801 3.630 -7.921 1.00 93.56 97 ALA A N 1
ATOM 775 C CA . ALA A 1 97 ? 9.269 4.594 -8.912 1.00 93.56 97 ALA A CA 1
ATOM 776 C C . ALA A 1 97 ? 8.896 6.057 -8.590 1.00 93.56 97 ALA A C 1
ATOM 778 O O . ALA A 1 97 ? 9.332 6.959 -9.300 1.00 93.56 97 ALA A O 1
ATOM 779 N N . GLY A 1 98 ? 8.112 6.315 -7.534 1.00 92.38 98 GLY A N 1
ATOM 780 C CA . GLY A 1 98 ? 7.704 7.673 -7.165 1.00 92.38 98 GLY A CA 1
ATOM 781 C C . GLY A 1 98 ? 6.806 8.301 -8.231 1.00 92.38 98 GLY A C 1
ATOM 782 O O . GLY A 1 98 ? 5.813 7.693 -8.621 1.00 92.38 98 GLY A O 1
ATOM 783 N N . ASP A 1 99 ? 7.161 9.492 -8.707 1.00 92.38 99 ASP A N 1
ATOM 784 C CA . ASP A 1 99 ? 6.363 10.256 -9.680 1.00 92.38 99 ASP A CA 1
ATOM 785 C C . ASP A 1 99 ? 6.208 9.527 -11.029 1.00 92.38 99 ASP A C 1
ATOM 787 O O . ASP A 1 99 ? 5.205 9.684 -11.719 1.00 92.38 99 ASP A O 1
ATOM 791 N N . GLU A 1 100 ? 7.154 8.647 -11.366 1.00 93.25 100 GLU A N 1
ATOM 792 C CA . GLU A 1 100 ? 7.148 7.850 -12.597 1.00 93.25 100 GLU A CA 1
ATOM 793 C C . GLU A 1 100 ? 6.291 6.577 -12.488 1.00 93.25 100 GLU A C 1
ATOM 795 O O . GLU A 1 100 ? 6.238 5.781 -13.425 1.00 93.25 100 GLU A O 1
ATOM 800 N N . ALA A 1 101 ? 5.624 6.336 -11.353 1.00 95.06 101 ALA A N 1
ATOM 801 C CA . ALA A 1 101 ? 4.901 5.089 -11.101 1.00 95.06 101 ALA A CA 1
ATOM 802 C C . ALA A 1 101 ? 3.874 4.743 -12.191 1.00 95.06 101 ALA A C 1
ATOM 804 O O . ALA A 1 101 ? 3.712 3.563 -12.496 1.00 95.06 101 ALA A O 1
ATOM 805 N N . HIS A 1 102 ? 3.226 5.741 -12.801 1.00 95.38 102 HIS A N 1
ATOM 806 C CA . HIS A 1 102 ? 2.253 5.521 -13.875 1.00 95.38 102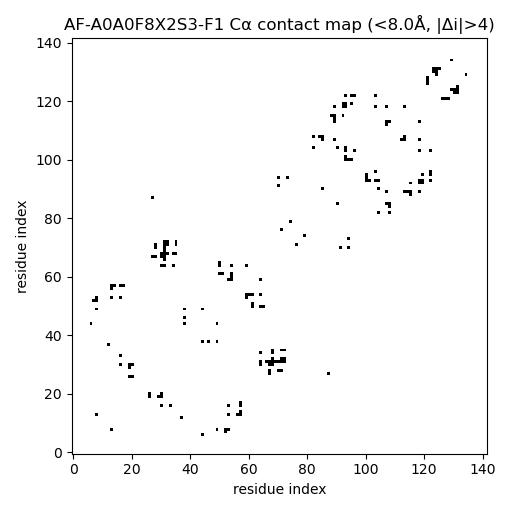 HIS A CA 1
ATOM 807 C C . HIS A 1 102 ? 2.894 4.907 -15.131 1.00 95.38 102 HIS A C 1
ATOM 809 O O . HIS A 1 102 ? 2.362 3.947 -15.676 1.00 95.38 102 HIS A O 1
ATOM 815 N N . ASN A 1 103 ? 4.104 5.338 -15.506 1.00 95.50 103 ASN A N 1
ATOM 816 C CA . ASN A 1 103 ? 4.841 4.765 -16.640 1.00 95.50 103 ASN A CA 1
ATOM 817 C C . ASN A 1 103 ? 5.158 3.276 -16.419 1.00 95.50 103 ASN A C 1
ATOM 819 O O . ASN A 1 103 ? 5.138 2.466 -17.347 1.00 95.50 103 ASN A O 1
ATOM 823 N N . TYR A 1 104 ? 5.428 2.888 -15.169 1.00 96.69 104 TYR A N 1
ATOM 824 C CA . TYR A 1 104 ? 5.667 1.487 -14.820 1.00 96.69 104 TYR A CA 1
ATOM 825 C C . TYR A 1 104 ? 4.377 0.670 -14.688 1.00 96.69 104 TYR A C 1
ATOM 827 O O . TYR A 1 104 ? 4.416 -0.531 -14.955 1.00 96.69 104 TYR A O 1
ATOM 835 N N . LEU A 1 105 ? 3.248 1.287 -14.316 1.00 97.50 105 LEU A N 1
ATOM 836 C CA . LEU A 1 105 ? 1.928 0.648 -14.374 1.00 97.50 105 LEU A CA 1
ATOM 837 C C . LEU A 1 105 ? 1.548 0.321 -15.820 1.00 97.50 105 LEU A C 1
ATOM 839 O O . LEU A 1 105 ? 1.275 -0.841 -16.120 1.00 97.50 105 LEU A O 1
ATOM 843 N N . GLU A 1 106 ? 1.632 1.305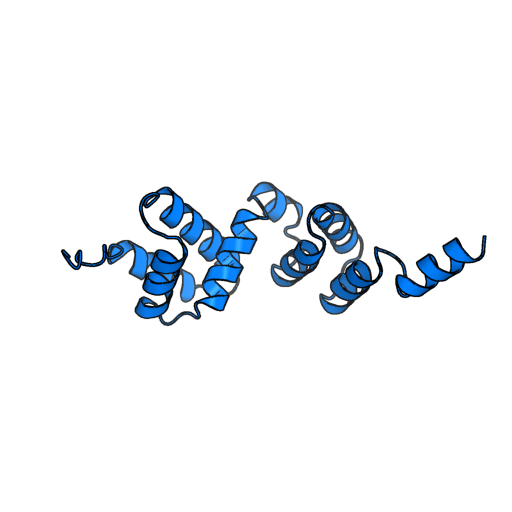 -16.719 1.00 97.62 106 GLU A N 1
ATOM 844 C CA . GLU A 1 106 ? 1.365 1.129 -18.149 1.00 97.62 106 GLU A CA 1
ATOM 845 C C . GLU A 1 106 ? 2.274 0.051 -18.751 1.00 97.62 106 GLU A C 1
ATOM 847 O O . GLU A 1 106 ? 1.818 -0.861 -19.446 1.00 97.62 106 GLU A O 1
ATOM 852 N N . TRP A 1 107 ? 3.572 0.094 -18.436 1.00 96.75 107 TRP A N 1
ATOM 853 C CA . TRP A 1 107 ? 4.497 -0.940 -18.884 1.00 96.75 107 TRP A CA 1
ATOM 854 C C . TRP A 1 107 ? 4.114 -2.329 -18.354 1.00 96.75 107 TRP A C 1
ATOM 856 O O . TRP A 1 107 ? 4.080 -3.283 -19.132 1.00 96.75 107 TRP A O 1
ATOM 866 N N . ALA A 1 108 ? 3.818 -2.464 -17.058 1.00 97.12 108 ALA A N 1
ATOM 867 C CA . ALA A 1 108 ? 3.484 -3.754 -16.458 1.00 97.12 108 ALA A CA 1
ATOM 868 C C . ALA A 1 108 ? 2.190 -4.343 -17.043 1.00 97.12 108 ALA A C 1
ATOM 870 O O . ALA A 1 108 ? 2.151 -5.541 -17.328 1.00 97.12 108 ALA A O 1
ATOM 871 N N . ALA A 1 109 ? 1.170 -3.510 -17.274 1.00 97.44 109 ALA A N 1
ATOM 872 C CA . ALA A 1 109 ? -0.090 -3.918 -17.893 1.00 97.44 109 ALA A CA 1
ATOM 873 C C . ALA A 1 109 ? 0.114 -4.425 -19.332 1.00 97.44 109 ALA A C 1
ATOM 875 O O . ALA A 1 109 ? -0.432 -5.460 -19.712 1.00 97.44 109 ALA A O 1
ATOM 876 N N . ASN A 1 110 ? 0.982 -3.763 -20.102 1.00 97.31 110 ASN A N 1
ATOM 877 C CA . ASN A 1 110 ? 1.309 -4.151 -21.477 1.00 97.31 110 ASN A CA 1
ATOM 878 C C . ASN A 1 110 ? 2.2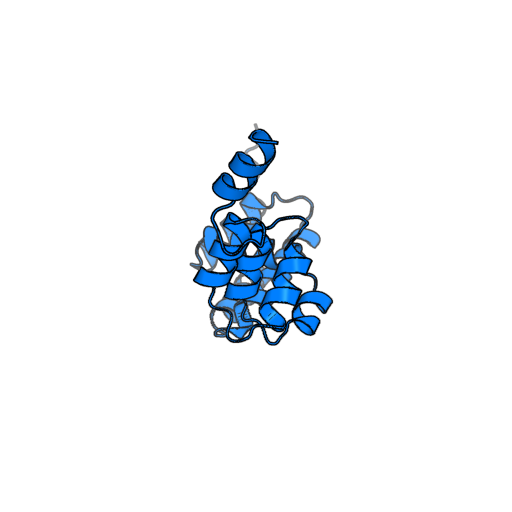44 -5.372 -21.591 1.00 97.31 110 ASN A C 1
ATOM 880 O O . ASN A 1 110 ? 2.446 -5.885 -22.691 1.00 97.31 110 ASN A O 1
ATOM 884 N N . ASN A 1 111 ? 2.841 -5.839 -20.488 1.00 96.06 111 ASN A N 1
ATOM 885 C CA . ASN A 1 111 ? 3.855 -6.902 -20.483 1.00 96.06 111 ASN A CA 1
ATOM 886 C C . ASN A 1 111 ? 3.488 -8.051 -19.531 1.00 96.06 111 ASN A C 1
ATOM 888 O O . ASN A 1 111 ? 4.354 -8.620 -18.866 1.00 96.06 111 ASN A O 1
ATOM 892 N N . LEU A 1 112 ? 2.200 -8.394 -19.441 1.00 94.06 112 LEU A N 1
ATOM 893 C CA . LEU A 1 112 ? 1.744 -9.511 -18.617 1.00 94.06 112 LEU A CA 1
ATOM 894 C C . LEU A 1 112 ? 2.220 -10.883 -19.163 1.00 94.06 112 LEU A C 1
ATOM 896 O O . LEU A 1 112 ? 2.150 -11.118 -20.370 1.00 94.06 112 LEU A O 1
ATOM 900 N N . PRO A 1 113 ? 2.645 -11.825 -18.292 1.00 91.88 113 PRO A N 1
ATOM 901 C CA . PRO A 1 113 ? 2.802 -11.652 -16.851 1.00 91.88 113 PRO A CA 1
ATOM 902 C C . PRO A 1 113 ? 3.999 -10.747 -16.531 1.00 91.88 113 PRO A C 1
ATOM 904 O O . PRO A 1 113 ? 5.092 -10.945 -17.055 1.00 91.88 113 PRO A O 1
ATOM 907 N N . ALA A 1 114 ? 3.802 -9.808 -15.601 1.00 92.31 114 ALA A N 1
ATOM 908 C CA . ALA A 1 114 ? 4.832 -8.883 -15.130 1.00 92.31 114 ALA A CA 1
ATOM 909 C C . ALA A 1 114 ? 5.217 -9.203 -13.671 1.00 92.31 114 ALA A C 1
ATOM 9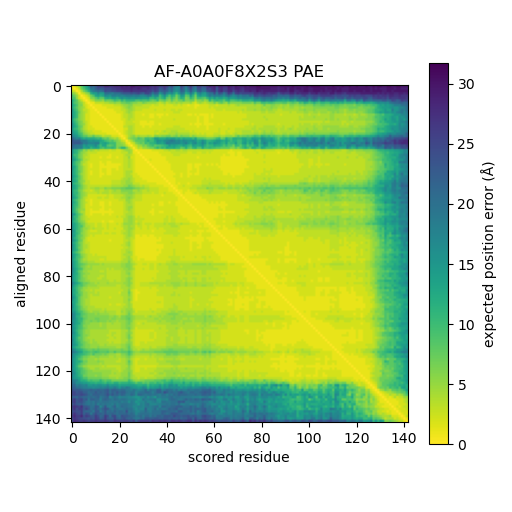11 O O . ALA A 1 114 ? 4.677 -8.590 -12.746 1.00 92.31 114 ALA A O 1
ATOM 912 N N . PRO A 1 115 ? 6.103 -10.185 -13.406 1.00 95.31 115 PRO A N 1
ATOM 913 C CA . PRO A 1 115 ? 6.480 -10.539 -12.042 1.00 95.31 115 PRO A CA 1
ATOM 914 C C . PRO A 1 115 ? 7.046 -9.343 -11.269 1.00 95.31 115 PRO A C 1
ATOM 916 O O . PRO A 1 115 ? 7.819 -8.553 -11.809 1.00 95.31 115 PRO A O 1
ATOM 919 N N . VAL A 1 116 ? 6.755 -9.264 -9.967 1.00 95.81 116 VAL A N 1
ATOM 920 C CA . VAL A 1 116 ? 7.239 -8.189 -9.075 1.00 95.81 116 VAL A CA 1
ATOM 921 C C . VAL A 1 116 ? 8.757 -7.993 -9.155 1.00 95.81 116 VAL A C 1
ATOM 923 O O . VAL A 1 116 ? 9.233 -6.860 -9.144 1.00 95.81 116 VAL A O 1
ATOM 926 N N . ALA A 1 117 ? 9.524 -9.083 -9.259 1.00 92.56 117 ALA A N 1
ATOM 927 C CA . ALA A 1 117 ? 10.979 -9.018 -9.391 1.00 92.56 117 ALA A CA 1
ATOM 928 C C . ALA A 1 117 ? 11.422 -8.300 -10.678 1.00 92.56 117 ALA A C 1
ATOM 930 O O . ALA A 1 117 ? 12.381 -7.534 -10.645 1.00 92.56 117 ALA A O 1
ATOM 931 N N . VAL A 1 118 ? 10.701 -8.503 -11.784 1.00 92.69 118 VAL A N 1
ATOM 932 C CA . VAL A 1 118 ? 10.989 -7.858 -13.073 1.00 92.69 118 VAL A CA 1
ATOM 933 C C . VAL A 1 118 ? 10.614 -6.378 -13.025 1.00 92.69 118 VAL A C 1
ATOM 935 O O . VAL A 1 118 ? 11.410 -5.548 -13.453 1.00 92.69 118 VAL A O 1
ATOM 938 N N . ILE A 1 119 ? 9.459 -6.032 -12.441 1.00 95.12 119 ILE A N 1
ATOM 939 C CA . ILE A 1 119 ? 9.045 -4.630 -12.244 1.00 95.12 119 ILE A CA 1
ATOM 940 C C . ILE A 1 119 ? 10.118 -3.870 -11.455 1.00 95.12 119 ILE A C 1
ATOM 942 O O . ILE A 1 119 ? 10.588 -2.826 -11.898 1.00 95.12 119 ILE A O 1
ATOM 946 N N . ARG A 1 120 ? 10.559 -4.421 -10.316 1.00 94.00 120 ARG A N 1
ATOM 947 C CA . ARG A 1 120 ? 11.598 -3.799 -9.481 1.00 94.00 120 ARG A CA 1
ATOM 948 C C . ARG A 1 120 ? 12.922 -3.650 -10.217 1.00 94.00 120 ARG A C 1
ATOM 950 O O . ARG A 1 120 ? 13.468 -2.558 -10.227 1.00 94.00 120 ARG A O 1
ATOM 957 N N . ALA A 1 121 ? 13.390 -4.704 -10.889 1.00 90.38 121 ALA A N 1
ATOM 958 C CA . ALA A 1 121 ? 14.621 -4.641 -11.673 1.00 90.38 121 ALA A CA 1
ATOM 959 C C . ALA A 1 121 ? 14.551 -3.564 -12.767 1.00 90.38 121 ALA A C 1
ATOM 961 O O . ALA A 1 121 ? 15.523 -2.848 -12.994 1.00 90.38 121 ALA A O 1
ATOM 962 N N . ARG A 1 122 ? 13.393 -3.409 -13.420 1.00 91.81 122 ARG A N 1
ATOM 963 C CA . ARG A 1 122 ? 13.187 -2.368 -14.429 1.00 91.81 122 ARG A CA 1
ATOM 964 C C . ARG A 1 122 ? 13.234 -0.966 -13.821 1.00 91.81 122 ARG A C 1
ATOM 966 O O . ARG A 1 122 ? 13.858 -0.091 -14.413 1.00 91.81 122 ARG A O 1
ATOM 973 N N . ILE A 1 123 ? 12.622 -0.759 -12.655 1.00 92.94 123 ILE A N 1
ATOM 974 C CA . ILE A 1 123 ? 12.679 0.516 -11.921 1.00 92.94 123 ILE A CA 1
ATOM 975 C C . ILE A 1 123 ? 14.119 0.829 -11.498 1.00 92.94 123 ILE A C 1
ATOM 977 O O . ILE A 1 123 ? 14.613 1.916 -11.782 1.00 92.94 123 ILE A O 1
ATOM 981 N N . ASP A 1 124 ? 14.821 -0.140 -10.906 1.00 89.12 124 ASP A N 1
ATOM 982 C CA . ASP A 1 124 ? 16.217 0.005 -10.465 1.00 89.12 124 ASP A CA 1
ATOM 983 C C . ASP A 1 124 ? 17.167 0.339 -11.634 1.00 89.12 124 ASP A C 1
ATOM 985 O O . ASP A 1 124 ? 18.205 0.987 -11.457 1.00 89.12 124 ASP A O 1
ATOM 989 N N . ASN A 1 125 ? 16.790 -0.065 -12.850 1.00 86.25 125 ASN A N 1
ATOM 990 C CA . ASN A 1 125 ? 17.520 0.203 -14.084 1.00 86.25 125 ASN A CA 1
ATOM 991 C C . ASN A 1 125 ? 17.004 1.427 -14.866 1.00 86.25 125 ASN A C 1
ATOM 993 O O . ASN A 1 125 ? 17.437 1.630 -15.999 1.00 86.25 125 ASN A O 1
ATOM 997 N N . ASN A 1 126 ? 16.119 2.256 -14.300 1.00 83.19 126 ASN A N 1
ATOM 998 C CA . ASN A 1 126 ? 15.500 3.408 -14.975 1.00 83.19 126 ASN A CA 1
ATOM 999 C C . ASN A 1 126 ? 14.845 3.051 -16.327 1.00 83.19 126 ASN A C 1
ATOM 1001 O O . ASN A 1 126 ? 14.981 3.779 -17.308 1.00 83.19 126 ASN A O 1
ATOM 1005 N N . GLY A 1 127 ? 14.178 1.900 -16.411 1.00 74.88 127 GLY A N 1
ATOM 1006 C CA . GLY A 1 127 ? 13.514 1.450 -17.636 1.00 74.88 127 GLY A CA 1
ATOM 1007 C C . GLY A 1 127 ? 14.424 0.749 -18.648 1.00 74.88 127 GLY A C 1
ATOM 1008 O O . GLY A 1 127 ? 13.923 0.288 -19.675 1.00 74.88 127 GLY A O 1
ATOM 1009 N N . HIS A 1 128 ? 15.725 0.630 -18.371 1.00 71.00 128 HIS A N 1
ATOM 1010 C CA . HIS A 1 128 ? 16.684 -0.014 -19.264 1.00 71.00 128 HIS A CA 1
ATOM 1011 C C . HIS A 1 128 ? 16.849 -1.517 -18.996 1.00 71.00 128 HIS A C 1
ATOM 1013 O O . HIS A 1 128 ? 16.755 -1.989 -17.862 1.00 71.00 128 HIS A O 1
ATOM 1019 N N . ASP A 1 129 ? 17.173 -2.268 -20.052 1.00 68.50 129 ASP A N 1
ATOM 1020 C CA . ASP A 1 129 ? 17.463 -3.707 -19.957 1.00 68.50 129 ASP A CA 1
ATOM 1021 C C . ASP A 1 129 ? 18.821 -3.987 -19.290 1.00 68.50 129 ASP A C 1
ATOM 1023 O O . ASP A 1 129 ? 19.070 -5.084 -18.792 1.00 68.50 129 ASP A O 1
ATOM 1027 N N . GLN A 1 130 ? 19.708 -2.988 -19.263 1.00 64.62 130 GLN A N 1
ATOM 1028 C CA . GLN A 1 130 ? 20.999 -3.036 -18.580 1.00 64.62 130 GLN A CA 1
ATOM 1029 C C . GLN A 1 130 ? 20.994 -2.156 -17.322 1.00 64.62 130 GLN A C 1
ATOM 1031 O O . GLN A 1 130 ? 20.225 -1.196 -17.248 1.00 64.62 130 GLN A O 1
ATOM 1036 N N . PRO A 1 131 ? 21.876 -2.426 -16.338 1.00 69.38 131 PRO A N 1
ATOM 1037 C CA . PRO A 1 131 ? 21.958 -1.624 -15.126 1.00 69.38 131 PRO A CA 1
ATOM 1038 C C . PRO A 1 131 ? 22.126 -0.127 -15.397 1.00 69.38 131 PRO A C 1
ATOM 1040 O O . PRO A 1 131 ? 22.965 0.275 -16.204 1.00 69.38 131 PRO A O 1
ATOM 1043 N N . ALA A 1 132 ? 21.409 0.716 -14.648 1.00 65.62 132 ALA A N 1
ATOM 1044 C CA . ALA A 1 132 ? 21.416 2.173 -14.840 1.00 65.62 132 ALA A CA 1
ATOM 1045 C C . ALA A 1 132 ? 22.819 2.814 -14.759 1.00 65.62 132 ALA A C 1
ATOM 1047 O O . ALA A 1 132 ? 23.043 3.915 -15.265 1.00 65.62 132 ALA A O 1
ATOM 1048 N N . TRP A 1 133 ? 23.787 2.170 -14.098 1.00 68.25 133 TRP A N 1
ATOM 1049 C CA . TRP A 1 133 ? 25.171 2.657 -14.058 1.00 68.25 133 TRP A CA 1
ATOM 1050 C C . TRP A 1 133 ? 25.898 2.503 -15.404 1.00 68.25 133 TRP A C 1
ATOM 1052 O O . TRP A 1 133 ? 26.735 3.344 -15.722 1.00 68.25 133 TRP A O 1
ATOM 1062 N N . VAL A 1 134 ? 25.552 1.498 -16.219 1.00 72.06 134 VAL A N 1
ATOM 1063 C CA . VAL A 1 134 ? 26.170 1.259 -17.535 1.00 72.06 134 VAL A CA 1
ATOM 1064 C C . VAL A 1 134 ? 25.832 2.399 -18.492 1.00 72.06 134 VAL A C 1
ATOM 1066 O O . VAL A 1 134 ? 26.718 2.961 -19.134 1.00 72.06 134 VAL A O 1
ATOM 1069 N N . HIS A 1 135 ? 24.565 2.813 -18.523 1.00 63.97 135 HIS A N 1
ATOM 1070 C CA . HIS A 1 135 ? 24.118 3.944 -19.337 1.00 63.97 135 HIS A CA 1
ATOM 1071 C C . HIS A 1 135 ? 24.729 5.273 -18.876 1.00 63.97 135 HIS A C 1
ATOM 1073 O O . HIS A 1 135 ? 25.191 6.062 -19.700 1.00 63.97 135 HIS A O 1
ATOM 1079 N N . ARG A 1 136 ? 24.813 5.499 -17.556 1.00 70.94 136 ARG A N 1
ATOM 1080 C CA . ARG A 1 136 ? 25.485 6.682 -16.992 1.00 70.94 136 ARG A CA 1
ATOM 1081 C C . ARG A 1 136 ? 26.968 6.732 -17.359 1.00 70.94 136 ARG A C 1
ATOM 1083 O O . ARG A 1 136 ? 27.465 7.795 -17.708 1.00 70.94 136 ARG A O 1
ATOM 1090 N N . TRP A 1 137 ? 27.655 5.593 -17.337 1.00 72.31 137 TRP A N 1
ATOM 1091 C CA . TRP A 1 137 ? 29.057 5.499 -17.738 1.00 72.31 137 TRP A CA 1
ATOM 1092 C C . TRP A 1 137 ? 29.262 5.820 -19.225 1.00 72.31 137 TRP A C 1
ATOM 1094 O O . TRP A 1 137 ? 30.134 6.614 -19.565 1.00 72.31 137 TRP A O 1
ATOM 1104 N N . GLN A 1 138 ? 28.421 5.277 -20.111 1.00 74.81 138 GLN A N 1
ATOM 1105 C CA . GLN A 1 138 ? 28.483 5.562 -21.551 1.00 74.81 138 GLN A CA 1
ATOM 1106 C C . GLN A 1 138 ? 28.253 7.045 -21.878 1.00 74.81 138 GLN A C 1
ATOM 1108 O O . GLN A 1 138 ? 28.869 7.564 -22.806 1.00 74.81 138 GLN A O 1
ATOM 1113 N N . ALA A 1 139 ? 27.390 7.731 -21.123 1.00 71.06 139 ALA A N 1
ATOM 1114 C CA . ALA A 1 139 ? 27.138 9.160 -21.301 1.00 71.06 139 ALA A CA 1
ATOM 1115 C C . ALA A 1 139 ? 28.345 10.034 -20.918 1.00 71.06 139 ALA A C 1
ATOM 1117 O O . ALA A 1 139 ? 28.569 11.054 -21.555 1.00 71.06 139 ALA A O 1
ATOM 1118 N N . VAL A 1 140 ? 29.137 9.623 -19.921 1.00 75.75 140 VAL A N 1
ATOM 1119 C CA . VAL A 1 140 ? 30.358 10.332 -19.483 1.00 75.75 140 VAL A CA 1
ATOM 1120 C C . VAL A 1 140 ? 31.529 10.131 -20.456 1.00 75.75 140 VAL A C 1
ATOM 1122 O O . VAL A 1 140 ? 32.465 10.923 -20.467 1.00 75.75 140 VAL A O 1
ATOM 1125 N N . GLN A 1 141 ? 31.497 9.078 -21.277 1.00 71.44 141 GLN A N 1
ATOM 1126 C CA . GLN A 1 141 ? 32.530 8.803 -22.283 1.00 71.44 141 GLN A CA 1
ATOM 1127 C C . GLN A 1 141 ? 32.334 9.560 -23.612 1.00 71.44 141 GLN A C 1
ATOM 1129 O O . GLN A 1 141 ? 33.155 9.391 -24.515 1.00 71.44 141 GLN A O 1
ATOM 1134 N N . ARG A 1 142 ? 31.260 10.346 -23.753 1.00 53.16 142 ARG A N 1
ATOM 1135 C CA . ARG A 1 142 ? 30.994 11.211 -24.915 1.00 53.16 142 ARG A CA 1
ATOM 1136 C C . ARG A 1 142 ? 31.397 12.648 -24.623 1.00 53.16 142 ARG A C 1
ATOM 1138 O O . ARG A 1 142 ? 31.888 13.290 -25.574 1.00 53.16 142 ARG A O 1
#

Nearest PDB structures (foldseek):
  6s6h-assembly1_A  TM=6.916E-01  e=2.655E-01  Caulobacter vibrioides NA1000
  6s6h-assembly1_B  TM=7.359E-01  e=4.201E-01  Caulobacter vibrioides NA1000
  6t1f-assembly2_C  TM=6.584E-01  e=5.704E-01  Caulobacter vibrioides NA1000

Sequence (142 aa):
MNEGVPVLLPDQVIEALRQLLDDGEAYQWATGRFICDVLDEFPNLDRSDIVKQLADRTGADRSTLRDRHNMAKFYPPDVVEEYDMLSYSQLRACKSAGDEAHNYLEWAANNLPAPVAVIRARIDNNGHDQPAWVHRWQAVQR

Solvent-accessible surface area (backbone atoms only — not comparable to full-atom values): 8273 Å² total; per-residue (Å²): 131,84,83,69,78,79,87,73,80,58,69,68,61,47,51,54,52,42,58,44,70,72,47,71,78,79,22,54,56,55,52,4,45,52,49,49,52,51,48,67,76,40,72,89,54,57,68,69,57,53,46,46,53,48,18,76,74,58,74,49,55,57,67,57,55,49,49,27,28,54,47,35,72,70,47,49,71,66,57,51,60,76,44,57,92,51,52,70,67,38,54,58,38,26,53,75,51,54,92,53,18,62,63,45,45,55,49,38,69,77,44,68,85,54,52,50,70,56,53,41,52,28,55,73,12,76,74,39,99,54,59,44,65,59,59,55,52,58,61,73,76,108

pLDDT: mean 88.44, std 12.34, range [38.91, 97.62]